Protein AF-A0A3D4WS62-F1 (afdb_monomer)

Mean predicted aligned error: 6.34 Å

Secondary structure (DSSP, 8-state):
---S-EEETTEEE-SSP-----S-HHHHHHHHHH-HHHHHHHHHHHHHT--------S----PPP-S----SS-----

Solvent-accessible surface area (backbone atoms only — not comparable to full-atom values): 5616 Å² total; per-residue (Å²): 132,83,69,90,55,48,78,56,96,91,42,79,42,61,77,83,85,84,86,86,84,90,75,63,65,69,60,54,50,53,50,50,74,68,30,69,69,53,48,52,47,48,52,49,23,60,77,72,72,49,88,78,88,88,83,89,74,95,74,82,88,80,75,80,86,82,72,89,77,86,62,86,79,72,72,87,79,132

pLDDT: mean 90.09, std 9.26, range [55.94, 98.19]

Structure (mmCIF, N/CA/C/O backbone):
data_AF-A0A3D4WS62-F1
#
_entry.id   AF-A0A3D4WS62-F1
#
loop_
_atom_site.group_PDB
_atom_site.id
_atom_site.type_symbol
_atom_site.label_atom_id
_atom_site.label_alt_id
_atom_site.label_comp_id
_atom_site.label_asym_id
_atom_site.label_entity_id
_atom_site.label_seq_id
_atom_site.pdbx_PDB_ins_code
_atom_site.Cartn_x
_atom_site.Cartn_y
_atom_site.Cartn_z
_atom_site.occupancy
_atom_site.B_iso_or_equiv
_atom_site.auth_seq_id
_atom_site.auth_comp_id
_atom_site.auth_asym_id
_atom_site.auth_atom_id
_atom_site.pdbx_PDB_model_num
ATOM 1 N N . CYS A 1 1 ? -6.675 22.987 -8.849 1.00 55.94 1 CYS A N 1
ATOM 2 C CA . CYS A 1 1 ? -6.864 22.010 -7.761 1.00 55.94 1 CYS A CA 1
ATOM 3 C C . CYS A 1 1 ? -7.042 20.634 -8.375 1.00 55.94 1 CYS A C 1
ATOM 5 O O . CYS A 1 1 ? -8.092 20.360 -8.937 1.00 55.94 1 CYS A O 1
ATOM 7 N N . VAL A 1 2 ? -6.000 19.807 -8.363 1.00 56.84 2 VAL A N 1
ATOM 8 C CA . VAL A 1 2 ? -6.178 18.374 -8.620 1.00 56.84 2 VAL A CA 1
ATOM 9 C C . VAL A 1 2 ? -6.836 17.846 -7.344 1.00 56.84 2 VAL A C 1
ATOM 11 O O . VAL A 1 2 ? -6.326 18.144 -6.270 1.00 56.84 2 VAL A O 1
ATOM 14 N N . GLY A 1 3 ? -8.021 17.237 -7.435 1.00 77.06 3 GLY A N 1
ATOM 15 C CA . GLY A 1 3 ? -8.771 16.751 -6.268 1.00 77.06 3 GLY A CA 1
ATOM 16 C C . GLY A 1 3 ? -8.049 15.608 -5.541 1.00 77.06 3 GLY A C 1
ATOM 17 O O . GLY A 1 3 ? -6.826 15.558 -5.479 1.00 77.06 3 GLY A O 1
ATOM 18 N N . ASN A 1 4 ? -8.790 14.626 -5.038 1.00 82.12 4 ASN A N 1
ATOM 19 C CA . ASN A 1 4 ? -8.243 13.414 -4.411 1.00 82.12 4 ASN A CA 1
ATOM 20 C C . ASN A 1 4 ? -7.625 12.429 -5.432 1.00 82.12 4 ASN A C 1
ATOM 22 O O . ASN A 1 4 ? -7.951 11.251 -5.438 1.00 82.12 4 ASN A O 1
ATOM 26 N N . THR A 1 5 ? -6.776 12.904 -6.343 1.00 89.81 5 THR A N 1
ATOM 27 C CA . THR A 1 5 ? -6.144 12.096 -7.399 1.00 89.81 5 THR A CA 1
ATOM 28 C C . THR A 1 5 ? -4.685 11.827 -7.055 1.00 89.81 5 THR A C 1
ATOM 30 O O . THR A 1 5 ? -3.946 12.752 -6.721 1.00 89.81 5 THR A O 1
ATOM 33 N N . LEU A 1 6 ? -4.244 10.579 -7.208 1.00 90.81 6 LEU A N 1
ATOM 34 C CA . LEU A 1 6 ? -2.832 10.215 -7.106 1.00 90.81 6 LEU A CA 1
ATOM 35 C C . LEU A 1 6 ? -2.150 10.367 -8.467 1.00 90.81 6 LEU A C 1
ATOM 37 O O . LEU A 1 6 ? -2.695 9.952 -9.490 1.00 90.81 6 LEU A O 1
ATOM 41 N N . LEU A 1 7 ? -0.948 10.943 -8.485 1.00 90.25 7 LEU A N 1
ATOM 42 C CA . LEU A 1 7 ? -0.092 11.002 -9.669 1.00 90.25 7 LEU A CA 1
ATOM 43 C C . LEU A 1 7 ? 1.066 10.016 -9.491 1.00 90.25 7 LEU A C 1
ATOM 45 O O . LEU A 1 7 ? 2.010 10.295 -8.758 1.00 90.25 7 LEU A O 1
ATOM 49 N N . LEU A 1 8 ? 0.997 8.872 -10.171 1.00 89.19 8 LEU A N 1
ATOM 50 C CA . LEU A 1 8 ? 2.016 7.824 -10.125 1.00 89.19 8 LEU A CA 1
ATOM 51 C C . LEU A 1 8 ? 2.606 7.645 -11.523 1.00 89.19 8 LEU A C 1
ATOM 53 O O . LEU A 1 8 ? 1.877 7.366 -12.473 1.00 89.19 8 LEU A O 1
ATOM 57 N N . HIS A 1 9 ? 3.919 7.839 -11.661 1.00 85.56 9 HIS A N 1
ATOM 58 C CA . HIS A 1 9 ? 4.634 7.724 -12.942 1.00 85.56 9 HIS A CA 1
ATOM 59 C C . HIS A 1 9 ? 3.980 8.516 -14.093 1.00 85.56 9 HIS A C 1
ATOM 61 O O . HIS A 1 9 ? 3.824 8.020 -15.205 1.00 85.56 9 HIS A O 1
ATOM 67 N N . GLY A 1 10 ? 3.525 9.743 -13.811 1.00 86.19 10 GLY A N 1
ATOM 68 C CA . GLY A 1 10 ? 2.850 10.596 -14.798 1.00 86.19 10 GLY A CA 1
ATOM 69 C C . GLY A 1 10 ? 1.410 10.184 -15.134 1.00 86.19 10 GLY A C 1
ATOM 70 O O . GLY A 1 10 ? 0.751 10.863 -15.921 1.00 86.19 10 GLY A O 1
ATOM 71 N N . ARG A 1 11 ? 0.883 9.113 -14.525 1.00 87.00 11 ARG A N 1
ATOM 72 C CA . ARG A 1 11 ? -0.504 8.661 -14.681 1.00 87.00 11 ARG A CA 1
ATOM 73 C C . ARG A 1 11 ? -1.338 9.099 -13.483 1.00 87.00 11 ARG A C 1
ATOM 75 O O . ARG A 1 11 ? -0.917 8.975 -12.335 1.00 87.00 11 ARG A O 1
ATOM 82 N N . ARG A 1 12 ? -2.527 9.631 -13.765 1.00 91.62 12 ARG A N 1
ATOM 83 C CA . ARG A 1 12 ? -3.502 10.042 -12.750 1.00 91.62 12 ARG A CA 1
ATOM 84 C C . ARG A 1 12 ? -4.412 8.872 -12.394 1.00 91.62 12 ARG A C 1
ATOM 86 O O . ARG A 1 12 ? -4.925 8.214 -13.295 1.00 91.62 12 ARG A O 1
ATOM 93 N N . TYR A 1 13 ? -4.637 8.671 -11.104 1.00 91.12 13 TYR A N 1
ATOM 94 C CA . TYR A 1 13 ? -5.547 7.673 -10.553 1.00 91.12 13 TYR A CA 1
ATOM 95 C C . TYR A 1 13 ? -6.581 8.372 -9.675 1.00 91.12 13 TYR A C 1
ATOM 97 O O . TYR A 1 13 ? -6.216 9.153 -8.795 1.00 91.12 13 TYR A O 1
ATOM 105 N N . SER A 1 14 ? -7.857 8.088 -9.915 1.00 92.31 14 SER A N 1
ATOM 106 C CA . SER A 1 14 ? -8.978 8.522 -9.076 1.00 92.31 14 SER A CA 1
ATOM 107 C C . SER A 1 14 ? -9.507 7.327 -8.272 1.00 92.31 14 SER A C 1
ATOM 109 O O . SER A 1 14 ? -9.256 6.194 -8.682 1.00 92.31 14 SER A O 1
ATOM 111 N N . PRO A 1 15 ? -10.209 7.556 -7.148 1.00 90.69 15 PRO A N 1
ATOM 112 C CA . PRO A 1 15 ? -10.760 6.474 -6.337 1.00 90.69 15 PRO A CA 1
ATOM 113 C C . PRO A 1 15 ? -11.734 5.563 -7.111 1.00 90.69 15 PRO A C 1
ATOM 115 O O . PRO A 1 15 ? -12.375 6.014 -8.058 1.00 90.69 15 PRO A O 1
ATOM 118 N N . GLU A 1 16 ? -11.921 4.309 -6.695 1.00 91.62 16 GLU A N 1
ATOM 119 C CA . GLU A 1 16 ? -11.263 3.647 -5.551 1.00 91.62 16 GLU A CA 1
ATOM 120 C C . GLU A 1 16 ? -9.813 3.231 -5.848 1.00 91.62 16 GLU A C 1
ATOM 122 O O . GLU A 1 16 ? -9.462 2.862 -6.968 1.00 91.62 16 GLU A O 1
ATOM 127 N N . PHE A 1 17 ? -8.947 3.304 -4.832 1.00 93.44 17 PHE A N 1
ATOM 128 C CA . PHE A 1 17 ? -7.540 2.928 -4.963 1.00 93.44 17 PHE A CA 1
ATOM 129 C C . PHE A 1 17 ? -7.332 1.474 -4.555 1.00 93.44 17 PHE A C 1
ATOM 131 O O . PHE A 1 17 ? -7.546 1.121 -3.398 1.00 93.44 17 PHE A O 1
ATOM 138 N N . VAL A 1 18 ? -6.845 0.656 -5.487 1.00 94.69 18 VAL A N 1
ATOM 139 C CA . VAL A 1 18 ? -6.482 -0.742 -5.231 1.00 94.69 18 VAL A CA 1
ATOM 140 C C . VAL A 1 18 ? -4.976 -0.904 -5.401 1.00 94.69 18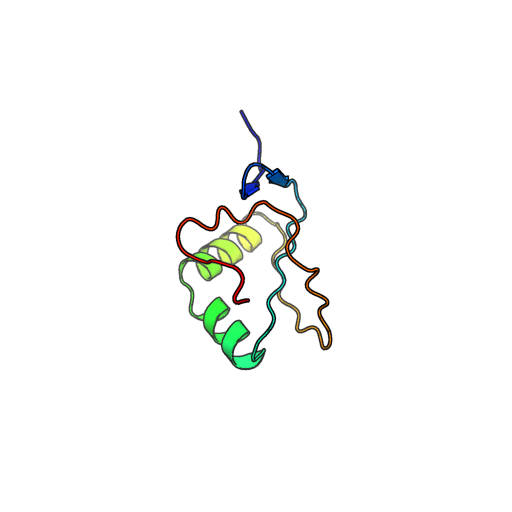 VAL A C 1
ATOM 142 O O . VAL A 1 18 ? -4.421 -0.590 -6.454 1.00 94.69 18 VAL A O 1
ATOM 145 N N . ILE A 1 19 ? -4.317 -1.391 -4.351 1.00 94.25 19 ILE A N 1
ATOM 146 C CA . ILE A 1 19 ? -2.888 -1.714 -4.336 1.00 94.25 19 ILE A CA 1
ATOM 147 C C . ILE A 1 19 ? -2.770 -3.223 -4.136 1.00 94.25 19 ILE A C 1
ATOM 149 O O . ILE A 1 19 ? -3.311 -3.761 -3.176 1.00 94.25 19 ILE A O 1
ATOM 153 N N . GLN A 1 20 ? -2.053 -3.898 -5.033 1.00 95.81 20 GLN A N 1
ATOM 154 C CA . GLN A 1 20 ? -1.785 -5.334 -4.951 1.00 95.81 20 GLN A CA 1
ATOM 155 C C . GLN A 1 20 ? -0.289 -5.568 -4.740 1.00 95.81 20 GLN A C 1
ATOM 157 O O . GLN A 1 20 ? 0.544 -4.862 -5.311 1.00 95.81 20 GLN A O 1
ATOM 162 N N . ALA A 1 21 ? 0.050 -6.567 -3.929 1.00 95.44 21 ALA A N 1
ATOM 163 C CA . ALA A 1 21 ? 1.426 -6.952 -3.646 1.00 95.44 21 ALA A CA 1
ATOM 164 C C . ALA A 1 21 ? 1.552 -8.478 -3.651 1.00 95.44 21 ALA A C 1
ATOM 166 O O . ALA A 1 21 ? 0.691 -9.174 -3.121 1.00 95.44 21 ALA A O 1
ATOM 167 N N . ILE A 1 22 ? 2.638 -8.983 -4.238 1.00 96.50 22 ILE A N 1
ATOM 168 C CA . ILE A 1 22 ? 2.969 -10.411 -4.275 1.00 96.50 22 ILE A CA 1
ATOM 169 C C . ILE A 1 22 ? 4.103 -10.660 -3.280 1.00 96.50 22 ILE A C 1
ATOM 171 O O . ILE A 1 22 ? 5.131 -9.983 -3.322 1.00 96.50 22 ILE A O 1
ATOM 175 N N . GLY A 1 23 ? 3.923 -11.626 -2.383 1.00 96.19 23 GLY A N 1
ATOM 176 C CA . GLY A 1 23 ? 4.899 -11.991 -1.359 1.00 96.19 23 GLY A CA 1
ATOM 177 C C . GLY A 1 23 ? 4.286 -12.898 -0.296 1.00 96.19 23 GLY A C 1
ATOM 178 O O . GLY A 1 23 ? 3.181 -13.397 -0.476 1.00 96.19 23 GLY A O 1
ATOM 179 N N . ASP A 1 24 ? 4.996 -13.093 0.817 1.00 97.00 24 ASP A N 1
ATOM 180 C CA . ASP A 1 24 ? 4.462 -13.789 1.995 1.00 97.00 24 ASP A CA 1
ATOM 181 C C . ASP A 1 24 ? 3.315 -12.962 2.618 1.00 97.00 24 ASP A C 1
ATOM 183 O O . ASP A 1 24 ? 3.583 -11.881 3.164 1.00 97.00 24 ASP A O 1
ATOM 187 N N . PRO A 1 25 ? 2.055 -13.442 2.576 1.00 96.25 25 PRO A N 1
ATOM 188 C CA . PRO A 1 25 ? 0.908 -12.673 3.053 1.00 96.25 25 PRO A CA 1
ATOM 189 C C . PRO A 1 25 ? 0.996 -12.318 4.540 1.00 96.25 25 PRO A C 1
ATOM 191 O O . PRO A 1 25 ? 0.597 -11.221 4.934 1.00 96.25 25 PRO A O 1
ATOM 194 N N . ALA A 1 26 ? 1.553 -13.204 5.371 1.00 96.56 26 ALA A N 1
ATOM 195 C CA . ALA A 1 26 ? 1.675 -12.964 6.806 1.00 96.56 26 ALA A CA 1
ATOM 196 C C . ALA A 1 26 ? 2.674 -11.836 7.085 1.00 96.56 26 ALA A C 1
ATOM 198 O O . ALA A 1 26 ? 2.395 -10.921 7.864 1.00 96.56 26 ALA A O 1
ATOM 199 N N . ARG A 1 27 ? 3.817 -11.848 6.389 1.00 98.06 27 ARG A N 1
ATOM 200 C CA . ARG A 1 27 ? 4.827 -10.789 6.496 1.00 98.06 27 ARG A CA 1
ATOM 201 C C . ARG A 1 27 ? 4.319 -9.451 5.962 1.00 98.06 27 ARG A C 1
ATOM 203 O O . ARG A 1 27 ? 4.571 -8.415 6.581 1.00 98.06 27 ARG A O 1
ATOM 210 N N . LEU A 1 28 ? 3.621 -9.456 4.827 1.00 97.44 28 LEU A N 1
ATOM 211 C CA . LEU A 1 28 ? 3.044 -8.244 4.242 1.00 97.44 28 LEU A CA 1
ATOM 212 C C . LEU A 1 28 ? 2.016 -7.618 5.187 1.00 97.44 28 LEU A C 1
ATOM 214 O O . LEU A 1 28 ? 2.092 -6.420 5.460 1.00 97.44 28 LEU A O 1
ATOM 218 N N . ARG A 1 29 ? 1.125 -8.430 5.765 1.00 96.19 29 ARG A N 1
ATOM 219 C CA . ARG A 1 29 ? 0.126 -7.967 6.733 1.00 96.19 29 ARG A CA 1
ATOM 220 C C . ARG A 1 29 ? 0.767 -7.365 7.978 1.00 96.19 29 ARG A C 1
ATOM 222 O O . ARG A 1 29 ? 0.468 -6.224 8.314 1.00 96.19 29 ARG A O 1
ATOM 229 N N . ALA A 1 30 ? 1.720 -8.072 8.585 1.00 97.38 30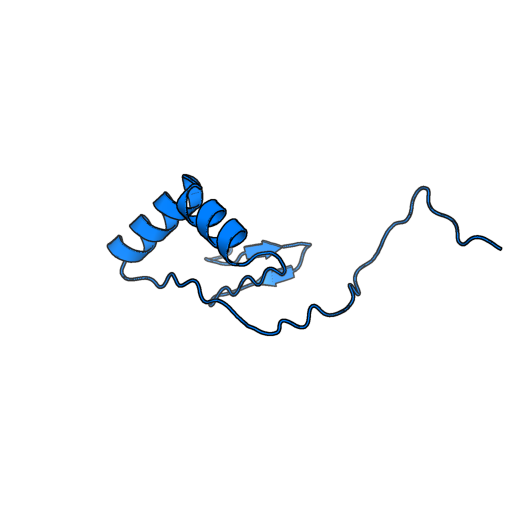 ALA A N 1
ATOM 230 C CA . ALA A 1 30 ? 2.447 -7.572 9.750 1.00 97.38 30 ALA A CA 1
ATOM 231 C C . ALA A 1 30 ? 3.162 -6.237 9.466 1.00 97.38 30 ALA A C 1
ATOM 233 O O . ALA A 1 30 ? 3.239 -5.372 10.335 1.00 97.38 30 ALA A O 1
ATOM 234 N N . THR A 1 31 ? 3.658 -6.046 8.240 1.00 97.50 31 THR A N 1
ATOM 235 C CA . THR A 1 31 ? 4.312 -4.796 7.825 1.00 97.50 31 THR A CA 1
ATOM 236 C C . THR A 1 31 ? 3.3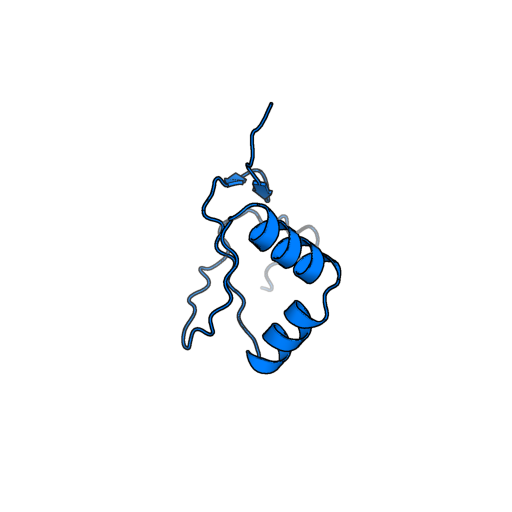19 -3.637 7.718 1.00 97.50 31 THR A C 1
ATOM 238 O O . THR A 1 31 ? 3.639 -2.523 8.136 1.00 97.50 31 THR A O 1
ATOM 241 N N . LEU A 1 32 ? 2.116 -3.884 7.188 1.00 96.94 32 LEU A N 1
ATOM 242 C CA . LEU A 1 32 ? 1.047 -2.882 7.148 1.00 96.94 32 LEU A CA 1
ATOM 243 C C . LEU A 1 32 ? 0.608 -2.490 8.563 1.00 96.94 32 LEU A C 1
ATOM 245 O O . LEU A 1 32 ? 0.549 -1.300 8.866 1.00 96.94 32 LEU A O 1
ATOM 249 N N . ASP A 1 33 ? 0.396 -3.470 9.442 1.00 95.44 33 ASP A N 1
ATOM 250 C CA . ASP A 1 33 ? -0.045 -3.246 10.825 1.00 95.44 33 ASP A CA 1
ATOM 251 C C . ASP A 1 33 ? 1.012 -2.490 11.657 1.00 95.44 33 ASP A C 1
ATOM 253 O O . ASP A 1 33 ? 0.686 -1.658 12.508 1.00 95.44 33 ASP A O 1
ATOM 257 N N . ALA A 1 34 ? 2.300 -2.735 11.389 1.00 97.50 34 ALA A N 1
ATOM 258 C CA . ALA A 1 34 ? 3.409 -2.053 12.053 1.00 97.50 34 ALA A CA 1
ATOM 259 C C . ALA A 1 34 ? 3.679 -0.636 11.515 1.00 97.50 34 ALA A C 1
ATOM 261 O O . ALA A 1 34 ? 4.377 0.137 12.174 1.00 97.50 34 ALA A O 1
ATOM 262 N N . SER A 1 35 ? 3.152 -0.271 10.341 1.00 98.19 35 SER A N 1
ATOM 263 C CA . SER A 1 35 ? 3.444 1.011 9.695 1.00 98.19 35 SER A CA 1
ATOM 264 C C . SER A 1 35 ? 2.684 2.168 10.362 1.00 98.19 35 SER A C 1
ATOM 266 O O . SER A 1 35 ? 1.451 2.215 10.297 1.00 98.19 35 SER A O 1
ATOM 268 N N . PRO A 1 36 ? 3.379 3.165 10.953 1.00 97.94 36 PRO A N 1
ATOM 269 C CA . PRO A 1 36 ? 2.716 4.304 11.592 1.00 97.94 36 PRO A CA 1
ATOM 270 C C . PRO A 1 36 ? 1.833 5.101 10.625 1.00 97.94 36 PRO A C 1
ATOM 272 O O . PRO A 1 36 ? 0.755 5.549 11.006 1.00 97.94 36 PRO A O 1
ATOM 275 N N . GLY A 1 37 ? 2.269 5.246 9.368 1.00 97.44 37 GLY A N 1
ATOM 276 C CA . GLY A 1 37 ? 1.519 5.974 8.344 1.00 97.44 37 GLY A CA 1
ATOM 277 C C . GLY A 1 37 ? 0.248 5.247 7.908 1.00 97.44 37 GLY A C 1
ATOM 278 O O . GLY A 1 37 ? -0.791 5.881 7.752 1.00 97.44 37 GLY A O 1
ATOM 279 N N . VAL A 1 38 ? 0.306 3.918 7.768 1.00 96.69 38 VAL A N 1
ATOM 280 C CA . VAL A 1 38 ? -0.873 3.103 7.421 1.00 96.69 38 VAL A CA 1
ATOM 281 C C . VAL A 1 38 ? -1.886 3.121 8.560 1.00 96.69 38 VAL A C 1
ATOM 283 O O . VAL A 1 38 ? -3.070 3.319 8.316 1.00 96.69 38 VAL A O 1
ATOM 286 N N . ARG A 1 39 ? -1.425 3.007 9.809 1.00 96.69 39 ARG A N 1
ATOM 287 C CA . ARG A 1 39 ? -2.290 3.123 10.989 1.00 96.69 39 ARG A CA 1
ATOM 288 C C . ARG A 1 39 ? -2.990 4.478 11.080 1.00 96.69 39 ARG A C 1
ATOM 290 O O . ARG A 1 39 ? -4.187 4.518 11.329 1.00 96.69 39 ARG A O 1
ATOM 297 N N . ALA A 1 40 ? -2.260 5.573 10.862 1.00 97.19 40 ALA A N 1
ATOM 298 C CA . ALA A 1 40 ? -2.847 6.911 10.860 1.00 97.19 40 ALA A CA 1
ATOM 299 C C . ALA A 1 40 ? -3.881 7.080 9.731 1.00 97.19 40 ALA A C 1
ATOM 3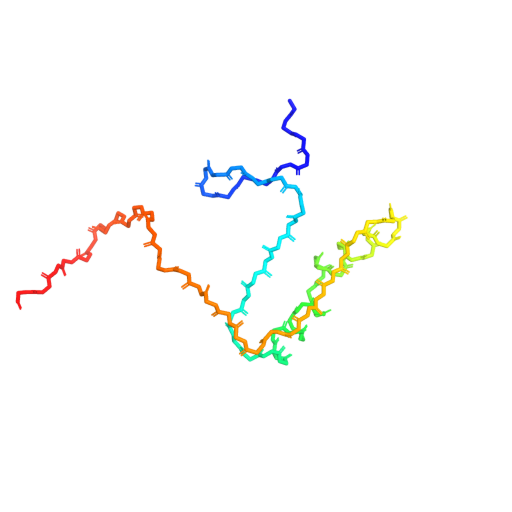01 O O . ALA A 1 40 ? -4.907 7.729 9.921 1.00 97.19 40 ALA A O 1
ATOM 302 N N . PHE A 1 41 ? -3.628 6.477 8.564 1.00 95.06 41 PHE A N 1
ATOM 303 C CA . PHE A 1 41 ? -4.577 6.470 7.455 1.00 95.06 41 PHE A CA 1
ATOM 304 C C . PHE A 1 41 ? -5.846 5.668 7.775 1.00 95.06 41 PHE A C 1
ATOM 306 O O . PHE A 1 41 ? -6.939 6.174 7.543 1.00 95.06 41 PHE A O 1
ATOM 313 N N . ASP A 1 42 ? -5.716 4.456 8.322 1.00 95.62 42 ASP A N 1
ATOM 314 C CA . ASP A 1 42 ? -6.855 3.622 8.733 1.00 95.62 42 ASP A CA 1
ATOM 315 C C . ASP A 1 42 ? -7.707 4.325 9.803 1.00 95.62 42 ASP A C 1
ATOM 317 O O . ASP A 1 42 ? -8.929 4.417 9.686 1.00 95.62 42 ASP A O 1
ATOM 321 N N . GLU A 1 43 ? -7.067 4.935 10.805 1.00 96.94 4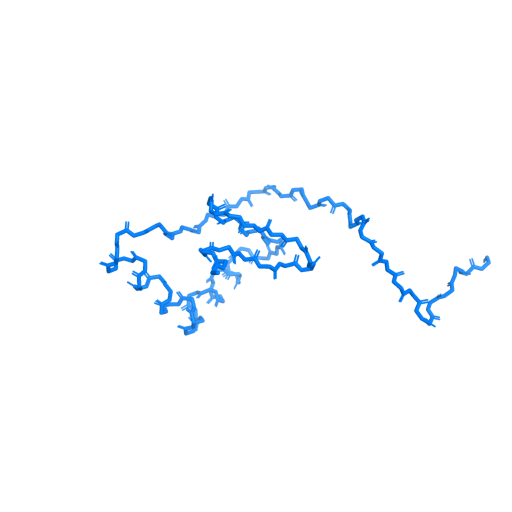3 GLU A N 1
ATOM 322 C CA . GLU A 1 43 ? -7.757 5.739 11.817 1.00 96.94 43 GLU A CA 1
ATOM 323 C C . GLU A 1 43 ? -8.529 6.909 11.188 1.00 96.94 43 GLU A C 1
ATOM 325 O O . GLU A 1 43 ? -9.716 7.089 11.468 1.00 96.94 43 GLU A O 1
ATOM 330 N N . ALA A 1 44 ? -7.895 7.667 10.289 1.00 96.19 44 ALA A N 1
ATOM 331 C CA . ALA A 1 44 ? -8.560 8.748 9.571 1.00 96.19 44 ALA A CA 1
ATOM 332 C C . ALA A 1 44 ? -9.733 8.229 8.724 1.00 96.19 44 ALA A C 1
ATOM 334 O O . ALA A 1 44 ? -10.815 8.815 8.756 1.00 96.19 44 ALA A O 1
ATOM 335 N N . ALA A 1 45 ? -9.558 7.115 8.007 1.00 95.62 45 ALA A N 1
ATOM 336 C CA . ALA A 1 45 ? -10.619 6.507 7.214 1.00 95.62 45 ALA A CA 1
ATOM 337 C C . ALA A 1 45 ? -11.829 6.166 8.092 1.00 95.62 45 ALA A C 1
ATOM 339 O O . ALA A 1 45 ? -12.953 6.535 7.758 1.00 95.62 45 ALA A O 1
ATOM 340 N N . ARG A 1 46 ? -11.602 5.580 9.271 1.00 96.25 46 ARG A N 1
ATOM 341 C CA . ARG A 1 46 ? -12.665 5.294 10.243 1.00 96.25 46 ARG A CA 1
ATOM 342 C C . ARG A 1 46 ? -13.351 6.554 10.769 1.00 96.25 46 ARG A C 1
ATOM 344 O O . ARG A 1 46 ? -14.577 6.574 10.833 1.00 96.25 46 ARG A O 1
ATOM 351 N N . ILE A 1 47 ? -12.595 7.594 11.129 1.00 97.94 47 ILE A N 1
ATOM 352 C CA . ILE A 1 47 ? -13.142 8.860 11.656 1.00 97.94 47 ILE A CA 1
ATOM 353 C C . ILE A 1 47 ? -14.030 9.555 10.619 1.00 97.94 47 ILE A C 1
ATOM 355 O O . ILE A 1 47 ? -15.091 10.074 10.961 1.00 97.94 47 ILE A O 1
ATOM 359 N N . TYR A 1 48 ? -13.612 9.554 9.354 1.00 96.31 48 TYR A N 1
ATOM 360 C CA . TYR A 1 48 ? -14.321 10.234 8.270 1.00 96.31 48 TYR A CA 1
ATOM 361 C C . TYR A 1 48 ? -15.340 9.347 7.536 1.00 96.31 48 TYR A C 1
ATOM 363 O O . TYR A 1 48 ? -15.960 9.812 6.581 1.00 96.31 48 TYR A O 1
ATOM 371 N N . GLY A 1 49 ? -15.532 8.092 7.960 1.00 95.75 49 GLY A N 1
ATOM 372 C CA . GLY A 1 49 ? -16.469 7.158 7.324 1.00 95.75 49 GLY A CA 1
ATOM 373 C C . GLY A 1 49 ? -16.055 6.718 5.913 1.00 95.75 49 GLY A C 1
ATOM 374 O O . GLY A 1 49 ? -16.912 6.444 5.076 1.00 95.75 49 GLY A O 1
ATOM 375 N N . LEU A 1 50 ? -14.752 6.687 5.633 1.00 93.12 50 LEU A N 1
ATOM 376 C CA . LEU A 1 50 ? -14.162 6.205 4.384 1.00 93.12 50 LEU A CA 1
ATOM 377 C C . LEU A 1 50 ? -13.782 4.718 4.489 1.00 93.12 50 LEU A C 1
ATOM 379 O O . LEU A 1 50 ? -13.734 4.139 5.573 1.00 93.12 50 LEU A O 1
ATOM 383 N N . GLY A 1 51 ? -13.484 4.101 3.345 1.00 92.06 51 GLY A N 1
ATOM 384 C CA . GLY A 1 51 ? -13.069 2.702 3.271 1.00 92.06 51 GLY A CA 1
ATOM 385 C C . GLY A 1 51 ? -11.560 2.499 3.425 1.00 92.06 51 GLY A C 1
ATOM 386 O O . GLY A 1 51 ? -10.758 3.194 2.802 1.00 92.06 51 GLY A O 1
ATOM 387 N N . TYR A 1 52 ? -11.185 1.480 4.197 1.00 95.56 52 TYR A N 1
ATOM 388 C CA . TYR A 1 52 ? -9.867 0.850 4.183 1.00 95.56 52 TYR A CA 1
ATOM 389 C C . TYR A 1 52 ? -10.058 -0.658 4.380 1.00 95.56 52 TYR A C 1
ATOM 391 O O . TYR A 1 52 ? -10.770 -1.085 5.287 1.00 95.56 52 TYR A O 1
ATOM 399 N N . SER A 1 53 ? -9.477 -1.475 3.501 1.00 95.75 53 SER A N 1
ATOM 400 C CA . SER A 1 53 ? -9.571 -2.933 3.596 1.00 95.75 53 SER A CA 1
ATOM 401 C C . SER A 1 53 ? -8.301 -3.600 3.082 1.00 95.75 53 SER A C 1
ATOM 403 O O . SER A 1 5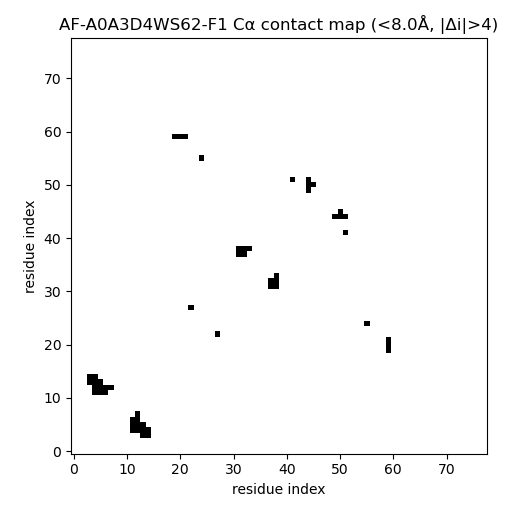3 ? -7.623 -3.077 2.198 1.00 95.75 53 SER A O 1
ATOM 405 N N . VAL A 1 54 ? -7.973 -4.752 3.668 1.00 96.56 54 VAL A N 1
ATOM 406 C CA . VAL A 1 54 ? -6.812 -5.565 3.296 1.00 96.56 54 VAL A CA 1
ATOM 407 C C . VAL A 1 54 ? -7.249 -7.024 3.235 1.00 96.56 54 VAL A C 1
ATOM 409 O O . VAL A 1 54 ? -7.555 -7.624 4.274 1.00 96.56 54 VAL A O 1
ATOM 412 N N . THR A 1 55 ? -7.257 -7.585 2.029 1.00 96.31 55 THR A N 1
ATOM 413 C CA . THR A 1 55 ? -7.570 -8.991 1.749 1.00 96.31 55 THR A CA 1
ATOM 414 C C . THR A 1 55 ? -6.313 -9.755 1.343 1.00 96.31 55 THR A C 1
ATOM 416 O O . THR A 1 55 ? -5.336 -9.174 0.871 1.00 96.31 55 THR A O 1
ATOM 419 N N . ASN A 1 56 ? -6.334 -11.069 1.561 1.00 95.81 56 ASN A N 1
ATOM 420 C CA . ASN A 1 56 ? -5.315 -11.968 1.034 1.00 95.81 56 ASN A CA 1
ATOM 421 C C . ASN A 1 56 ? -5.873 -12.608 -0.234 1.00 95.81 56 ASN A C 1
ATOM 423 O O . ASN A 1 56 ? -6.923 -13.244 -0.176 1.00 95.81 56 ASN A O 1
ATOM 427 N N . GLU A 1 57 ? -5.147 -12.481 -1.339 1.00 94.94 57 GLU A N 1
ATOM 428 C CA . GLU A 1 57 ? -5.495 -13.121 -2.606 1.00 94.94 57 GLU A CA 1
ATOM 429 C C . GLU A 1 57 ? -4.575 -14.319 -2.850 1.00 94.94 57 GLU A C 1
ATOM 431 O O . GLU A 1 57 ? -3.368 -14.243 -2.612 1.00 94.94 57 GLU A O 1
ATOM 436 N N . ALA A 1 58 ? -5.146 -15.435 -3.310 1.00 94.06 58 ALA A N 1
ATOM 437 C CA . ALA A 1 58 ? -4.381 -16.651 -3.596 1.00 94.06 58 ALA A CA 1
ATOM 438 C C . ALA A 1 58 ? -3.572 -16.547 -4.899 1.00 94.06 58 ALA A C 1
ATOM 440 O O . ALA A 1 58 ? -2.521 -17.171 -5.020 1.00 94.06 58 ALA A O 1
ATOM 441 N N . ASP A 1 59 ? -4.062 -15.758 -5.857 1.00 94.50 59 ASP A N 1
ATOM 442 C CA . ASP A 1 59 ? -3.434 -15.535 -7.154 1.00 94.50 59 ASP A CA 1
ATOM 443 C C . ASP A 1 59 ? -3.526 -14.048 -7.517 1.00 94.50 59 ASP A C 1
ATOM 445 O O . ASP A 1 59 ? -4.583 -13.425 -7.400 1.00 94.50 59 ASP A O 1
ATOM 449 N N . ILE A 1 60 ? -2.396 -13.471 -7.927 1.00 95.12 60 ILE A N 1
ATOM 450 C CA . ILE A 1 60 ? -2.305 -12.104 -8.436 1.00 95.12 60 ILE A CA 1
ATOM 451 C C . ILE A 1 60 ? -1.483 -12.148 -9.721 1.00 95.12 60 ILE A C 1
ATOM 453 O O . ILE A 1 60 ? -0.297 -12.482 -9.706 1.00 95.12 60 ILE A O 1
ATOM 457 N N . VAL A 1 61 ? -2.082 -11.706 -10.826 1.00 94.38 61 VAL A N 1
ATOM 458 C CA . VAL A 1 61 ? -1.377 -11.519 -12.098 1.00 94.38 61 VAL A CA 1
ATOM 459 C C . VAL A 1 61 ? -0.859 -10.087 -12.187 1.00 94.38 61 VAL A C 1
ATOM 461 O O . VAL A 1 61 ? -1.609 -9.153 -12.469 1.00 94.38 61 VAL A O 1
ATOM 464 N N . ALA A 1 62 ? 0.447 -9.909 -11.990 1.00 91.44 62 ALA A N 1
ATOM 465 C CA . ALA A 1 62 ? 1.123 -8.648 -12.276 1.00 91.44 62 ALA A CA 1
ATOM 466 C C . ALA A 1 62 ? 1.530 -8.608 -13.765 1.00 91.44 62 ALA A C 1
ATOM 468 O O . ALA A 1 62 ? 2.406 -9.374 -14.175 1.00 91.44 62 ALA A O 1
ATOM 469 N N . PRO A 1 63 ? 0.917 -7.751 -14.606 1.00 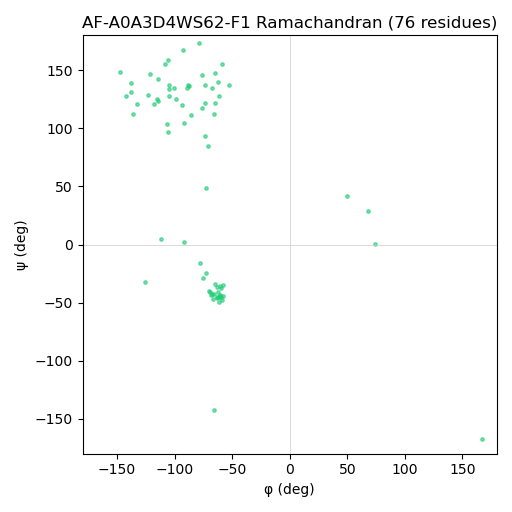89.12 63 PRO A N 1
ATOM 470 C CA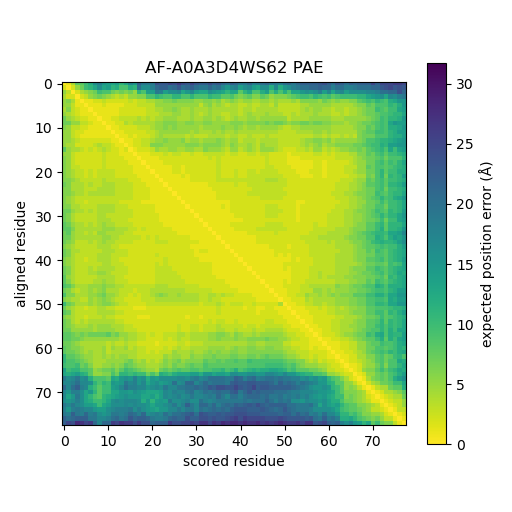 . PRO A 1 63 ? 1.274 -7.684 -16.016 1.00 89.12 63 PRO A CA 1
ATOM 471 C C . PRO A 1 63 ? 2.713 -7.193 -16.186 1.00 89.12 63 PRO A C 1
ATOM 473 O O . PRO A 1 63 ? 3.187 -6.341 -15.432 1.00 89.12 63 PRO A O 1
ATOM 476 N N . ALA A 1 64 ? 3.386 -7.688 -17.227 1.00 87.25 64 ALA A N 1
ATOM 477 C CA . ALA A 1 64 ? 4.712 -7.208 -17.592 1.00 87.25 64 ALA A CA 1
ATOM 478 C C . ALA A 1 64 ? 4.714 -5.679 -17.743 1.00 87.25 64 ALA A C 1
ATOM 480 O O . ALA A 1 64 ? 3.801 -5.091 -18.335 1.00 87.25 64 ALA A O 1
ATOM 481 N N . TYR A 1 65 ? 5.753 -5.039 -17.210 1.00 84.19 65 TYR A N 1
ATOM 482 C CA . TYR A 1 65 ? 5.921 -3.598 -17.318 1.00 84.19 65 TYR A CA 1
ATOM 483 C C . TYR A 1 65 ? 6.041 -3.187 -18.793 1.00 84.19 65 TYR A C 1
ATOM 485 O O . TYR A 1 65 ? 6.853 -3.737 -19.533 1.00 84.19 65 TYR A O 1
ATOM 493 N N . ARG A 1 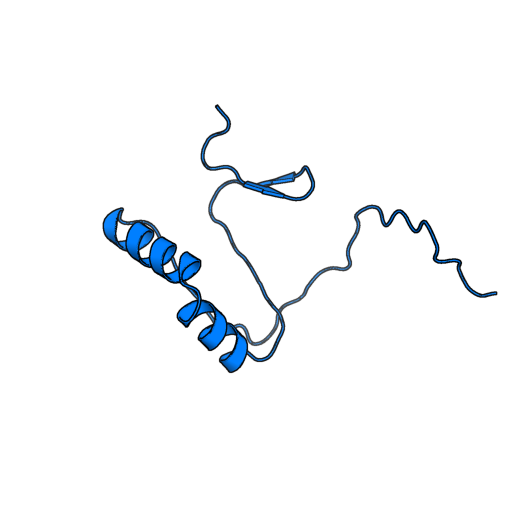66 ? 5.215 -2.222 -19.219 1.00 80.38 66 ARG A N 1
ATOM 494 C CA . ARG A 1 66 ? 5.179 -1.706 -20.604 1.00 80.38 66 ARG A CA 1
ATOM 495 C C . ARG A 1 66 ? 5.679 -0.265 -20.741 1.00 80.38 66 ARG A C 1
ATOM 497 O O . ARG A 1 66 ? 5.541 0.323 -21.809 1.00 80.38 66 ARG A O 1
ATOM 504 N N . GLY A 1 67 ? 6.177 0.338 -19.661 1.00 78.25 67 GLY A N 1
ATOM 505 C CA . GLY A 1 67 ? 6.763 1.678 -19.723 1.00 78.25 67 GLY A CA 1
ATOM 506 C C . GLY A 1 67 ? 8.184 1.647 -20.285 1.00 78.25 67 GLY A C 1
ATOM 507 O O . GLY A 1 67 ? 8.760 0.577 -20.487 1.00 78.25 67 GLY A O 1
ATOM 508 N N . SER A 1 68 ? 8.773 2.821 -20.517 1.00 73.12 68 SER A N 1
ATOM 509 C CA . SER A 1 68 ? 10.179 2.888 -20.911 1.00 73.12 68 SER A CA 1
ATOM 510 C C . SER A 1 68 ? 11.073 2.430 -19.758 1.00 73.12 68 SER A C 1
ATOM 512 O O . SER A 1 68 ? 10.892 2.811 -18.599 1.00 73.12 68 SER A O 1
ATOM 514 N N . VAL A 1 69 ? 12.044 1.587 -20.092 1.00 73.12 69 VAL A N 1
ATOM 515 C CA . VAL A 1 69 ? 13.239 1.343 -19.289 1.00 73.12 69 VAL A CA 1
ATOM 516 C C . VAL A 1 69 ? 14.370 2.052 -20.014 1.00 73.12 69 VAL A C 1
ATOM 518 O O . VAL A 1 69 ? 14.914 1.526 -20.981 1.00 73.12 69 VAL A O 1
ATOM 521 N N . ASP A 1 70 ? 14.699 3.270 -19.587 1.00 72.19 70 ASP A N 1
ATOM 522 C CA . ASP A 1 70 ? 15.892 3.960 -20.082 1.00 72.19 70 ASP A CA 1
ATOM 523 C C . ASP A 1 70 ? 17.125 3.255 -19.505 1.00 72.19 70 ASP A C 1
ATOM 525 O O . ASP A 1 70 ? 17.663 3.614 -18.452 1.00 72.19 70 ASP A O 1
ATOM 529 N N . LEU A 1 71 ? 17.549 2.186 -20.176 1.00 77.25 71 LEU A N 1
ATOM 530 C CA . LEU A 1 71 ? 18.723 1.409 -19.806 1.00 77.25 71 LEU A CA 1
ATOM 531 C C . LEU A 1 71 ? 19.975 2.216 -20.155 1.00 77.25 71 LEU A C 1
ATOM 533 O O . LEU A 1 71 ? 20.483 2.166 -21.269 1.00 77.25 71 LEU A O 1
ATOM 537 N N . ARG A 1 72 ? 20.486 2.976 -19.183 1.00 79.12 72 ARG A N 1
ATOM 538 C CA . ARG A 1 72 ? 21.717 3.768 -19.361 1.00 79.12 72 ARG A CA 1
ATOM 539 C C . ARG A 1 72 ? 22.990 2.923 -19.405 1.00 79.12 72 ARG A C 1
ATOM 541 O O . ARG A 1 72 ? 23.991 3.368 -19.953 1.00 79.12 72 ARG A O 1
ATOM 548 N N . TYR A 1 73 ? 22.957 1.731 -18.808 1.00 83.06 73 TYR A N 1
ATOM 549 C CA . TYR A 1 73 ? 24.146 0.892 -18.610 1.00 83.06 73 TYR A CA 1
ATOM 550 C C . TYR A 1 73 ? 24.001 -0.526 -19.166 1.00 83.06 73 TYR A C 1
ATOM 552 O O . TYR A 1 73 ? 24.990 -1.110 -19.603 1.00 83.06 73 TYR A O 1
ATOM 560 N N . ALA A 1 74 ? 22.792 -1.093 -19.146 1.00 84.56 74 ALA A N 1
ATOM 561 C CA . ALA A 1 74 ? 22.571 -2.456 -19.611 1.00 84.56 74 ALA A CA 1
ATOM 562 C C . ALA A 1 74 ? 22.634 -2.529 -21.145 1.00 84.56 74 ALA A C 1
ATOM 564 O O . ALA A 1 74 ? 22.070 -1.685 -21.840 1.00 84.56 74 ALA A O 1
ATOM 565 N N . LYS A 1 75 ? 23.305 -3.562 -21.657 1.00 80.94 75 LYS A N 1
ATOM 566 C CA . LYS A 1 75 ? 23.364 -3.921 -23.079 1.00 80.94 75 LYS A CA 1
ATOM 567 C C . LYS A 1 75 ? 22.839 -5.346 -23.237 1.00 80.94 75 LYS A C 1
ATOM 569 O O . LYS A 1 75 ? 23.035 -6.158 -22.334 1.00 80.94 75 LYS A O 1
ATOM 574 N N . VAL A 1 76 ? 22.176 -5.639 -24.356 1.00 82.12 76 VAL A N 1
ATOM 575 C CA . VAL A 1 76 ? 21.806 -7.018 -24.711 1.00 82.12 76 VAL A CA 1
ATOM 576 C C . VAL A 1 76 ? 23.113 -7.797 -24.936 1.00 82.12 76 VAL A C 1
ATOM 578 O O . VAL A 1 76 ? 23.924 -7.327 -25.736 1.00 82.12 76 VAL A O 1
ATOM 581 N N . PRO A 1 77 ? 23.377 -8.897 -24.205 1.00 76.19 77 PRO A N 1
ATOM 582 C CA . PRO A 1 77 ? 24.514 -9.773 -24.493 1.00 76.19 77 PRO A CA 1
ATOM 583 C C . PRO A 1 77 ? 24.352 -10.385 -25.891 1.00 76.19 77 PRO A C 1
ATOM 585 O O . PRO A 1 77 ? 23.223 -10.717 -26.255 1.00 76.19 77 PRO A O 1
ATOM 588 N N . GLU A 1 78 ? 25.442 -10.499 -26.656 1.00 66.06 78 GLU A N 1
ATOM 589 C CA . GLU A 1 78 ? 25.442 -11.214 -27.948 1.00 66.06 78 GLU A CA 1
ATOM 590 C C . GLU A 1 78 ? 25.118 -12.706 -27.792 1.00 66.06 78 GLU A C 1
ATOM 592 O O . GLU A 1 78 ? 25.568 -13.312 -26.789 1.00 66.06 78 GLU A O 1
#

Radius of gyration: 17.32 Å; Cα contacts (8 Å, |Δi|>4): 27; chains: 1; bounding box: 42×39×40 Å

Sequence (78 aa):
CVGNTLLLHGRRYSPEFVIQAIGDPARLRATLDASPGVRAFDEAARIYGLGYSVTNEADIVAPAYRGSVDLRYAKVPE

Foldseek 3Di:
DPPPWDQDPNDIDDDPDDDDDDDDLVVVVVVLVPDPVSVVVVVVCVVVVHDDDDDDDPDDDDDDDPDDDPCPDDDDDD